Protein AF-A0A0D3RV78-F1 (afdb_monomer)

Radius of gyration: 18.76 Å; Cα contacts (8 Å, |Δi|>4): 130; chains: 1; bounding box: 51×36×48 Å

Structure (mmCIF, N/CA/C/O backbone):
data_AF-A0A0D3RV78-F1
#
_entry.id   AF-A0A0D3RV78-F1
#
loop_
_atom_site.group_PDB
_atom_site.id
_atom_site.type_symbol
_atom_site.label_atom_id
_atom_site.label_alt_id
_atom_site.label_comp_id
_atom_site.label_asym_id
_atom_site.label_entity_id
_atom_site.label_seq_id
_atom_site.pdbx_PDB_ins_code
_atom_site.Cartn_x
_atom_site.Cartn_y
_atom_site.Cartn_z
_atom_site.occupancy
_atom_site.B_iso_or_equiv
_atom_site.auth_seq_id
_atom_site.auth_comp_id
_atom_site.auth_asym_id
_atom_site.auth_atom_id
_atom_site.pdbx_PDB_model_num
ATOM 1 N N . MET A 1 1 ? -19.838 -3.937 2.012 1.00 58.75 1 MET A N 1
ATOM 2 C CA . MET A 1 1 ? -18.685 -3.162 1.481 1.00 58.75 1 MET A CA 1
ATOM 3 C C . MET A 1 1 ? -18.403 -1.928 2.326 1.00 58.75 1 MET A C 1
ATOM 5 O O . MET A 1 1 ? -17.286 -1.789 2.806 1.00 58.75 1 MET A O 1
ATOM 9 N N . GLU A 1 2 ? -19.394 -1.068 2.570 1.00 68.88 2 GLU A N 1
ATOM 10 C CA . GLU A 1 2 ? -19.239 0.089 3.472 1.00 68.88 2 GLU A CA 1
ATOM 11 C C . GLU A 1 2 ? -18.978 -0.320 4.931 1.00 68.88 2 GLU A C 1
ATOM 13 O O . GLU A 1 2 ? -18.168 0.304 5.608 1.00 68.88 2 GLU A O 1
ATOM 18 N N . GLU A 1 3 ? -19.538 -1.452 5.361 1.00 74.25 3 GLU A N 1
ATOM 19 C CA . GLU A 1 3 ? -19.309 -2.063 6.681 1.00 74.25 3 GLU A CA 1
ATOM 20 C C . GLU A 1 3 ? -17.842 -2.413 6.970 1.00 74.25 3 GLU A C 1
ATOM 22 O O . GLU A 1 3 ? -17.431 -2.484 8.121 1.00 74.25 3 GLU A O 1
ATOM 27 N N . LEU A 1 4 ? -17.018 -2.632 5.939 1.00 74.94 4 LEU A N 1
ATOM 28 C CA . LEU A 1 4 ? -15.601 -2.922 6.158 1.00 74.94 4 LEU A CA 1
ATOM 29 C C . LEU A 1 4 ? -14.829 -1.656 6.528 1.00 74.94 4 LEU A C 1
ATOM 31 O O . LEU A 1 4 ? -13.899 -1.721 7.325 1.00 74.94 4 LEU A O 1
ATOM 35 N N . LYS A 1 5 ? -15.219 -0.498 5.983 1.00 76.69 5 LYS A N 1
ATOM 36 C CA . LYS A 1 5 ? -14.543 0.784 6.238 1.00 76.69 5 LYS A CA 1
ATOM 37 C C . LYS A 1 5 ? -14.777 1.300 7.659 1.00 76.69 5 LYS A C 1
ATOM 39 O O . LYS A 1 5 ? -13.975 2.097 8.140 1.00 76.69 5 LYS A O 1
ATOM 44 N N . THR A 1 6 ? -15.850 0.861 8.316 1.00 80.44 6 THR A N 1
ATOM 45 C CA . THR A 1 6 ? -16.206 1.276 9.681 1.00 80.44 6 THR A CA 1
ATOM 46 C C . THR A 1 6 ? -15.480 0.475 10.761 1.00 80.44 6 THR A C 1
ATOM 48 O O . THR A 1 6 ? -15.391 0.941 11.895 1.00 80.44 6 THR A O 1
ATOM 51 N N . LEU A 1 7 ? -14.926 -0.695 10.425 1.00 82.62 7 LEU A N 1
ATOM 52 C CA . LEU A 1 7 ? -14.201 -1.535 11.376 1.00 82.62 7 LEU A CA 1
ATOM 53 C C . LEU A 1 7 ? -12.902 -0.877 11.843 1.00 82.62 7 LEU A C 1
ATOM 55 O O . LEU A 1 7 ? -12.112 -0.355 11.047 1.00 82.62 7 LEU A O 1
ATOM 59 N N . SER A 1 8 ? -12.632 -0.982 13.145 1.00 85.38 8 SER A N 1
ATOM 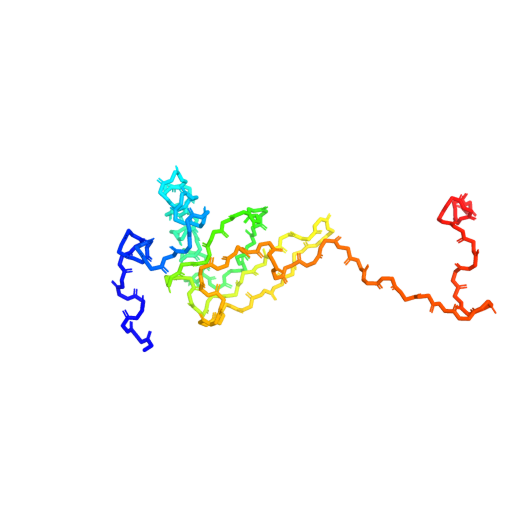60 C CA . SER A 1 8 ? -11.339 -0.577 13.682 1.00 85.38 8 SER A CA 1
ATOM 61 C C . SER A 1 8 ? -10.235 -1.533 13.222 1.00 85.38 8 SER A C 1
ATOM 63 O O . SER A 1 8 ? -10.440 -2.733 13.014 1.00 85.38 8 SER A O 1
ATOM 65 N N . VAL A 1 9 ? -9.007 -1.017 13.134 1.00 83.62 9 VAL A N 1
ATOM 66 C CA . VAL A 1 9 ? -7.822 -1.810 12.766 1.00 83.62 9 VAL A CA 1
ATOM 67 C C . VAL A 1 9 ? -7.634 -3.017 13.701 1.00 83.62 9 VAL A C 1
ATOM 69 O O . VAL A 1 9 ? -7.228 -4.095 13.266 1.00 83.62 9 VAL A O 1
ATOM 72 N N . ARG A 1 10 ? -7.963 -2.858 14.990 1.00 85.00 10 ARG A N 1
ATOM 73 C CA . ARG A 1 10 ? -7.837 -3.912 16.010 1.00 85.00 10 ARG A CA 1
ATOM 74 C C . ARG A 1 10 ? -8.898 -4.999 15.874 1.00 85.00 10 ARG A C 1
ATOM 76 O O . ARG A 1 10 ? -8.587 -6.169 16.084 1.00 85.00 10 ARG A O 1
ATOM 83 N N . GLU A 1 11 ? -10.128 -4.636 15.525 1.00 88.44 11 GLU A N 1
ATOM 84 C CA . GLU A 1 11 ? -11.188 -5.610 15.245 1.00 88.44 11 GLU A CA 1
ATOM 85 C C . GLU A 1 11 ? -10.883 -6.382 13.968 1.00 88.44 11 GLU A C 1
ATOM 87 O O . GLU A 1 11 ? -10.960 -7.609 13.964 1.00 88.44 11 GLU A O 1
ATOM 92 N N . PHE A 1 12 ? -10.430 -5.681 12.927 1.00 89.06 12 PHE A N 1
ATOM 93 C CA . PHE A 1 12 ? -10.007 -6.298 11.676 1.00 89.06 12 PHE A CA 1
ATOM 94 C C . PHE A 1 12 ? -8.861 -7.302 11.883 1.00 89.06 12 PHE A C 1
ATOM 96 O O . PHE A 1 12 ? -8.869 -8.387 11.305 1.00 89.06 12 PHE A O 1
ATOM 103 N N . ALA A 1 13 ? -7.916 -7.004 12.783 1.00 90.00 13 ALA A N 1
ATOM 104 C CA . ALA A 1 13 ? -6.789 -7.886 13.083 1.00 90.00 13 ALA A CA 1
ATOM 105 C C . ALA A 1 13 ? -7.191 -9.274 13.617 1.00 90.00 13 ALA A C 1
ATOM 107 O O . ALA A 1 13 ? -6.391 -10.207 13.526 1.00 90.00 13 ALA A O 1
ATOM 108 N N . LYS A 1 14 ? -8.407 -9.443 14.156 1.00 90.12 14 LYS A N 1
ATOM 109 C CA . LYS A 1 14 ? -8.909 -10.755 14.602 1.00 90.12 14 LYS A CA 1
ATOM 110 C C . LYS A 1 14 ? -9.178 -11.707 13.436 1.00 90.12 14 LYS A C 1
ATOM 112 O O . LYS A 1 14 ? -9.047 -12.913 13.613 1.00 90.12 14 LYS A O 1
ATOM 117 N N . TYR A 1 15 ? -9.503 -11.164 12.266 1.00 89.44 15 TYR A N 1
ATOM 118 C CA . TYR A 1 15 ? -9.807 -11.922 11.050 1.00 89.44 15 TYR A CA 1
ATOM 119 C C . TYR A 1 15 ? -8.568 -12.178 10.180 1.00 89.44 15 TYR A C 1
ATOM 121 O O . TYR A 1 15 ? -8.642 -12.890 9.182 1.00 89.44 15 TYR A O 1
ATOM 129 N N . LEU A 1 16 ? -7.420 -11.605 10.552 1.00 90.38 16 LEU A N 1
ATOM 130 C CA . LEU A 1 16 ? -6.164 -11.768 9.831 1.00 90.38 16 LEU A CA 1
ATOM 131 C C . LEU A 1 16 ? -5.436 -13.057 10.208 1.00 90.38 16 LEU A C 1
ATOM 133 O O . LEU A 1 16 ? -5.503 -13.550 11.337 1.00 90.38 16 LEU A O 1
ATOM 137 N N . LYS A 1 17 ? -4.635 -13.551 9.262 1.00 92.75 17 LYS A N 1
ATOM 138 C CA . LYS A 1 17 ? -3.681 -14.634 9.500 1.00 92.75 17 LYS A CA 1
ATOM 139 C C . LYS A 1 17 ? -2.602 -14.190 10.503 1.00 92.75 17 LYS A C 1
ATOM 141 O O . LYS A 1 17 ? -2.333 -13.005 10.705 1.00 92.75 17 LYS A O 1
ATOM 146 N N . SER A 1 18 ? -2.013 -15.161 11.205 1.00 92.62 18 SER A N 1
ATOM 147 C CA . SER A 1 18 ? -1.161 -14.914 12.378 1.00 92.62 18 SER A CA 1
ATOM 148 C C . SER A 1 18 ? 0.011 -13.954 12.125 1.00 92.62 18 SER A C 1
ATOM 150 O O . SER A 1 18 ? 0.383 -13.209 13.034 1.00 92.62 18 SER A O 1
ATOM 152 N N . GLY A 1 19 ? 0.624 -13.976 10.937 1.00 91.00 19 GLY A N 1
ATOM 153 C CA . GLY A 1 19 ? 1.786 -13.134 10.631 1.00 91.00 19 GLY A CA 1
ATOM 154 C C . GLY A 1 19 ? 1.397 -11.668 10.448 1.00 91.00 19 GLY A C 1
ATOM 155 O O . GLY A 1 19 ? 2.051 -10.759 10.959 1.00 91.00 19 GLY A O 1
ATOM 156 N N . GLU A 1 20 ? 0.287 -11.462 9.761 1.00 93.38 20 GLU A N 1
ATOM 157 C CA . GLU A 1 20 ? -0.344 -10.191 9.447 1.00 93.38 20 GLU A CA 1
ATOM 158 C C . GLU A 1 20 ? -0.890 -9.567 10.733 1.00 93.38 20 GLU A C 1
ATOM 160 O O . GLU A 1 20 ? -0.564 -8.424 11.050 1.00 93.38 20 GLU A O 1
ATOM 165 N N . ARG A 1 21 ? -1.600 -10.361 11.548 1.00 93.50 21 ARG A N 1
ATOM 166 C CA . ARG A 1 21 ? -2.078 -9.965 12.878 1.00 93.50 21 ARG A CA 1
ATOM 167 C C . ARG A 1 21 ? -0.932 -9.500 13.773 1.00 93.50 21 ARG A C 1
ATOM 169 O O . ARG A 1 21 ? -1.031 -8.440 14.387 1.00 93.50 21 ARG A O 1
ATOM 176 N N . ARG A 1 22 ? 0.169 -10.260 13.848 1.00 92.19 22 ARG A N 1
ATOM 177 C CA . ARG A 1 22 ? 1.351 -9.858 14.631 1.00 92.19 22 ARG A CA 1
ATOM 178 C C . ARG A 1 22 ? 1.908 -8.522 14.139 1.00 92.19 22 ARG A C 1
ATOM 180 O O . ARG A 1 22 ? 2.211 -7.671 14.968 1.00 92.19 22 ARG A O 1
ATOM 187 N N . SER A 1 23 ? 2.032 -8.340 12.823 1.00 92.06 23 SER A N 1
ATOM 188 C CA . SER A 1 23 ? 2.558 -7.103 12.230 1.00 92.06 23 SER A CA 1
ATOM 189 C C . SER A 1 23 ? 1.682 -5.900 12.568 1.00 92.06 23 SER A C 1
ATOM 191 O O . SER A 1 23 ? 2.202 -4.886 13.019 1.00 92.06 23 SER A O 1
ATOM 193 N N . VAL A 1 24 ? 0.359 -6.029 12.415 1.00 91.69 24 VAL A N 1
ATOM 194 C CA . VAL A 1 24 ? -0.608 -4.958 12.707 1.00 91.69 24 VAL A CA 1
ATOM 195 C C . VAL A 1 24 ? -0.590 -4.574 14.187 1.00 91.69 24 VAL A C 1
ATOM 197 O O . VAL A 1 24 ? -0.624 -3.391 14.509 1.00 91.69 24 VAL A O 1
ATOM 200 N N . LEU A 1 25 ? -0.498 -5.553 15.093 1.00 90.81 25 LEU A N 1
ATOM 201 C CA . LEU A 1 25 ? -0.448 -5.285 16.533 1.00 90.81 25 LEU A CA 1
ATOM 202 C C . LEU A 1 25 ?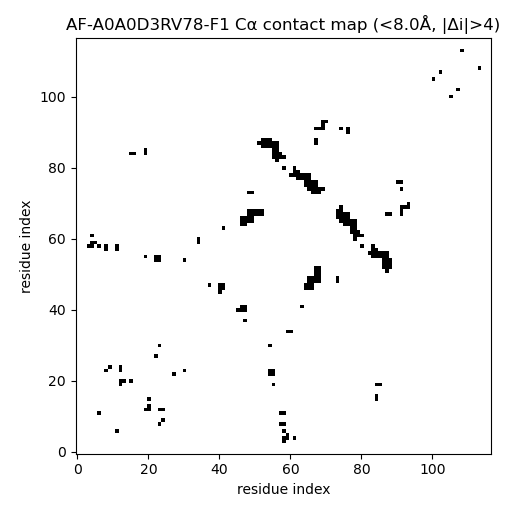 0.880 -4.652 16.972 1.00 90.81 25 LEU A C 1
ATOM 204 O O . LEU A 1 25 ? 0.874 -3.764 17.817 1.00 90.81 25 LEU A O 1
ATOM 208 N N . GLN A 1 26 ? 2.007 -5.097 16.410 1.00 90.38 26 GLN A N 1
ATOM 209 C CA . GLN A 1 26 ? 3.338 -4.589 16.765 1.00 90.38 26 GLN A CA 1
ATOM 210 C C . GLN A 1 26 ? 3.622 -3.212 16.154 1.00 90.38 26 GLN A C 1
ATOM 212 O O . GLN A 1 26 ? 4.202 -2.351 16.804 1.00 90.38 26 GLN A O 1
ATOM 217 N N . GLN A 1 27 ? 3.204 -2.986 14.908 1.00 89.06 27 GLN A N 1
ATOM 218 C CA . GLN A 1 27 ? 3.477 -1.757 14.154 1.00 89.06 27 GLN A CA 1
ATOM 219 C C . GLN A 1 27 ? 2.246 -0.847 14.069 1.00 89.06 27 GLN A C 1
ATOM 221 O O . GLN A 1 27 ? 2.050 -0.140 13.081 1.00 89.06 27 GLN A O 1
ATOM 226 N N . PHE A 1 28 ? 1.406 -0.868 15.104 1.00 88.75 28 PHE A N 1
ATOM 227 C CA . PHE A 1 28 ? 0.126 -0.164 15.122 1.00 88.75 28 PHE A CA 1
ATOM 228 C C . PHE A 1 28 ? 0.278 1.342 14.857 1.00 88.75 28 PHE A C 1
ATOM 230 O O . PHE A 1 28 ? -0.353 1.873 13.947 1.00 88.75 28 PHE A O 1
ATOM 237 N N . GLN A 1 29 ? 1.185 2.001 15.585 1.00 90.75 29 GLN A N 1
ATOM 238 C CA . GLN A 1 29 ? 1.427 3.440 15.447 1.00 90.75 29 GLN A CA 1
ATOM 239 C C . GLN A 1 29 ? 1.882 3.812 14.032 1.00 90.75 29 GLN A C 1
ATOM 241 O O . GLN A 1 29 ? 1.399 4.766 13.431 1.00 90.75 29 GLN A O 1
ATOM 246 N N . GLU A 1 30 ? 2.794 3.019 13.469 1.00 91.00 30 GLU A N 1
ATOM 247 C CA . GLU A 1 30 ? 3.343 3.267 12.140 1.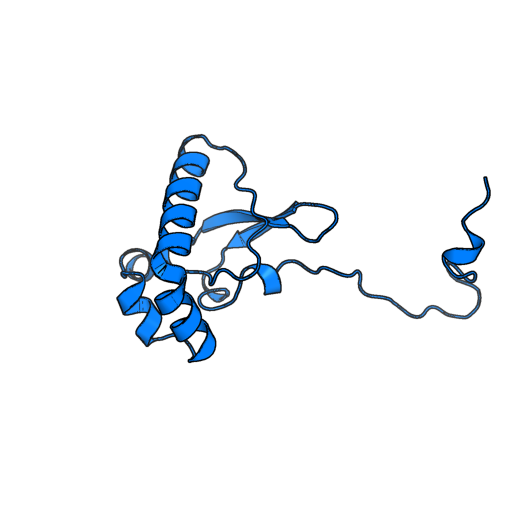00 91.00 30 GLU A CA 1
ATOM 248 C C . GLU A 1 30 ? 2.268 3.194 11.047 1.00 91.00 30 GLU A C 1
ATOM 250 O O . GLU A 1 30 ? 2.300 3.954 10.071 1.00 91.00 30 GLU A O 1
ATOM 255 N N . LEU A 1 31 ? 1.333 2.260 11.215 1.00 91.19 31 LEU A N 1
ATOM 256 C CA . LEU A 1 31 ? 0.208 2.050 10.324 1.00 91.19 31 LEU A CA 1
ATOM 257 C C . LEU A 1 31 ? -0.814 3.191 10.435 1.00 91.19 31 LEU A C 1
ATOM 259 O O . LEU A 1 31 ? -1.214 3.733 9.405 1.00 91.19 31 LEU A O 1
ATOM 263 N N . GLU A 1 32 ? -1.181 3.608 11.649 1.00 91.12 32 GLU A N 1
ATOM 264 C CA . GLU A 1 32 ? -2.073 4.757 11.862 1.00 91.12 32 GLU A CA 1
ATOM 265 C C . GLU A 1 32 ? -1.486 6.055 11.298 1.00 91.12 32 GLU A C 1
ATOM 267 O O . GLU A 1 32 ? -2.156 6.779 10.557 1.00 91.12 32 GLU A O 1
ATOM 272 N N . ASP A 1 33 ? -0.205 6.322 11.560 1.00 93.25 33 ASP A N 1
ATOM 273 C CA . ASP A 1 33 ? 0.496 7.489 11.023 1.00 93.25 33 ASP A CA 1
ATOM 274 C C . ASP A 1 33 ? 0.487 7.486 9.488 1.00 93.25 33 ASP A C 1
ATOM 276 O O . ASP A 1 33 ? 0.316 8.526 8.836 1.00 93.25 33 ASP A O 1
ATOM 280 N N . PHE A 1 34 ? 0.654 6.306 8.882 1.00 93.69 34 PHE A N 1
ATOM 281 C CA . PHE A 1 34 ? 0.589 6.146 7.435 1.00 93.69 34 PHE A CA 1
ATOM 282 C C . PHE A 1 34 ? -0.813 6.428 6.884 1.00 93.69 34 PHE A C 1
ATOM 284 O O . PHE A 1 34 ? -0.929 7.128 5.872 1.00 93.69 34 PHE A O 1
ATOM 291 N N . ILE A 1 35 ? -1.862 5.934 7.541 1.00 92.81 35 ILE A N 1
ATOM 292 C CA . ILE A 1 35 ? -3.258 6.162 7.149 1.00 92.81 35 ILE A CA 1
ATOM 293 C C . ILE A 1 35 ? -3.601 7.651 7.257 1.00 92.81 35 ILE A C 1
ATOM 295 O O . ILE A 1 35 ? -4.045 8.256 6.280 1.00 92.81 35 ILE A O 1
ATOM 299 N N . ASN A 1 36 ? -3.277 8.288 8.383 1.00 93.62 36 ASN A N 1
ATOM 300 C CA . ASN A 1 36 ? -3.498 9.718 8.607 1.00 93.62 36 ASN A CA 1
ATOM 301 C C . ASN A 1 36 ? -2.782 10.581 7.558 1.00 93.62 36 ASN A C 1
ATOM 303 O O . ASN A 1 36 ? -3.354 11.512 6.977 1.00 93.62 36 ASN A O 1
ATOM 307 N N . ARG A 1 37 ? -1.526 10.241 7.245 1.00 93.94 37 ARG A N 1
ATOM 308 C CA . ARG A 1 37 ? -0.766 10.909 6.183 1.00 93.94 37 ARG A CA 1
ATOM 309 C C . ARG A 1 37 ? -1.393 10.696 4.805 1.00 93.94 37 ARG A C 1
ATOM 311 O O . ARG A 1 37 ? -1.373 11.624 3.992 1.00 93.94 37 ARG A O 1
ATOM 318 N N . SER A 1 38 ? -1.901 9.500 4.529 1.00 92.62 38 SER A N 1
ATOM 319 C CA . SER A 1 38 ? -2.525 9.146 3.250 1.00 92.62 38 SER A CA 1
ATOM 320 C C . SER A 1 38 ? -3.839 9.901 3.054 1.00 92.62 38 SER A C 1
ATOM 322 O O . SER A 1 38 ? -3.976 10.593 2.046 1.00 92.62 38 SER A O 1
ATOM 324 N N . ASN A 1 39 ? -4.704 9.933 4.071 1.00 92.81 39 ASN A N 1
ATOM 325 C CA . ASN A 1 39 ? -5.941 10.721 4.094 1.00 92.81 39 ASN A CA 1
ATOM 326 C C . ASN A 1 39 ? -5.681 12.208 3.807 1.00 92.81 39 ASN A C 1
ATOM 328 O O . ASN A 1 39 ? -6.318 12.817 2.946 1.00 92.81 39 ASN A O 1
ATOM 332 N N . LYS A 1 40 ? -4.664 12.795 4.454 1.00 92.69 40 LYS A N 1
ATOM 333 C CA . LYS A 1 40 ? -4.272 14.200 4.236 1.00 92.69 40 LYS A CA 1
ATOM 334 C C . LYS A 1 40 ? -3.747 14.478 2.823 1.00 92.69 40 LYS A C 1
ATOM 336 O O . LYS A 1 40 ? -3.829 15.608 2.343 1.00 92.69 40 LYS A O 1
ATOM 341 N N . LYS A 1 41 ? -3.137 13.491 2.163 1.00 92.69 41 LYS A N 1
ATOM 342 C CA . LYS A 1 41 ? -2.680 13.627 0.771 1.00 92.69 41 LYS A CA 1
ATOM 343 C C . LYS A 1 41 ? -3.833 13.465 -0.211 1.00 92.69 41 LYS A C 1
ATOM 345 O O . LYS A 1 41 ? -3.894 14.232 -1.172 1.00 92.69 41 LYS A O 1
ATOM 350 N N . GLN A 1 42 ? -4.734 12.527 0.058 1.00 90.94 42 GLN A N 1
ATOM 351 C CA . GLN A 1 42 ? -5.910 12.265 -0.761 1.00 90.94 42 GLN A CA 1
ATOM 352 C C . GLN A 1 42 ? -6.848 13.472 -0.802 1.00 90.94 42 GLN A C 1
ATOM 354 O O . GLN A 1 42 ? -7.251 13.879 -1.888 1.00 90.94 42 GLN A O 1
ATOM 359 N N . SER A 1 43 ? -7.087 14.135 0.337 1.00 90.62 43 SER A N 1
ATOM 360 C CA . SER A 1 43 ? -7.880 15.376 0.380 1.00 90.62 43 SER A CA 1
ATOM 361 C C . SER A 1 43 ? -7.274 16.502 -0.465 1.00 90.62 43 SER A C 1
ATOM 363 O O . SER A 1 43 ? -7.988 17.287 -1.079 1.00 90.62 43 SER A O 1
ATOM 365 N N . LYS A 1 44 ? -5.940 16.542 -0.569 1.00 92.50 44 LYS A N 1
ATOM 366 C CA . LYS A 1 44 ? -5.197 17.488 -1.417 1.00 92.50 44 LYS A CA 1
ATOM 367 C C . LYS A 1 44 ? -5.003 17.000 -2.858 1.00 92.50 44 LYS A C 1
ATOM 369 O O . LYS A 1 44 ? -4.234 17.622 -3.588 1.00 92.50 44 LYS A O 1
ATOM 374 N N . LYS A 1 45 ? -5.621 15.876 -3.249 1.00 89.06 45 LYS A N 1
ATOM 375 C CA . LYS A 1 45 ? -5.449 15.197 -4.550 1.00 89.06 45 LYS A CA 1
ATOM 376 C C . LYS A 1 45 ? -3.977 14.953 -4.928 1.00 89.06 45 LYS A C 1
ATOM 378 O O . LYS A 1 45 ? -3.616 14.923 -6.101 1.00 89.06 45 LYS A O 1
ATOM 383 N N . LYS A 1 46 ? -3.098 14.791 -3.931 1.00 91.06 46 LYS A N 1
ATOM 384 C CA . LYS A 1 46 ? -1.669 14.522 -4.143 1.00 91.06 46 LYS A CA 1
ATOM 385 C C . LYS A 1 46 ? -1.413 13.023 -4.186 1.00 91.06 46 LYS A C 1
ATOM 387 O O . LYS A 1 46 ? -1.975 12.268 -3.399 1.00 91.06 46 LYS A O 1
ATOM 392 N N . GLN A 1 47 ? -0.474 12.611 -5.035 1.00 90.12 47 GLN A N 1
ATOM 393 C CA . GLN A 1 47 ? -0.039 11.217 -5.116 1.00 90.12 47 GLN A CA 1
ATOM 394 C C . GLN A 1 47 ? 0.510 10.720 -3.767 1.00 90.12 47 GLN A C 1
ATOM 396 O O . GLN A 1 47 ? 1.426 11.311 -3.175 1.00 90.12 47 GLN A O 1
ATOM 401 N N . ILE A 1 48 ? -0.030 9.600 -3.289 1.00 94.25 48 ILE A N 1
ATOM 402 C CA . ILE A 1 48 ? 0.453 8.906 -2.097 1.00 94.25 48 ILE A CA 1
ATOM 403 C C . ILE A 1 48 ? 1.622 8.024 -2.535 1.00 94.25 48 ILE A C 1
ATOM 405 O O . ILE A 1 48 ? 1.439 7.094 -3.303 1.00 94.25 48 ILE A O 1
ATOM 409 N N . LYS A 1 49 ? 2.839 8.324 -2.075 1.00 94.50 49 LYS A N 1
ATOM 410 C CA . LYS A 1 49 ? 4.053 7.536 -2.348 1.00 94.50 49 LYS A CA 1
ATOM 411 C C . LYS A 1 49 ? 4.574 6.932 -1.052 1.00 94.50 49 LYS A C 1
ATOM 413 O O . LYS A 1 49 ? 4.607 7.639 -0.037 1.00 94.50 49 LYS A O 1
ATOM 418 N N . THR A 1 50 ? 4.994 5.669 -1.091 1.00 94.94 50 THR A N 1
ATOM 419 C CA . THR A 1 50 ? 5.519 4.943 0.069 1.00 94.94 50 THR A CA 1
ATOM 420 C C . THR A 1 50 ? 6.705 4.045 -0.279 1.00 94.94 50 THR A C 1
ATOM 422 O O . THR A 1 50 ? 6.720 3.372 -1.307 1.00 94.94 50 THR A O 1
ATOM 425 N N . HIS A 1 51 ? 7.690 4.011 0.620 1.00 94.75 51 HIS A N 1
ATOM 426 C CA . HIS A 1 51 ? 8.762 3.007 0.626 1.00 94.75 51 HIS A CA 1
ATOM 427 C C . HIS A 1 51 ? 8.444 1.835 1.566 1.00 94.75 51 HIS A C 1
ATOM 429 O O . HIS A 1 51 ? 9.124 0.811 1.542 1.00 94.75 51 HIS A O 1
ATOM 435 N N . LYS A 1 52 ? 7.408 1.970 2.403 1.00 94.06 52 LYS A N 1
ATOM 436 C CA . LYS A 1 52 ? 7.040 0.980 3.414 1.00 94.06 52 LYS A CA 1
ATOM 437 C C . LYS A 1 52 ? 6.265 -0.164 2.760 1.00 94.06 52 LYS A C 1
ATOM 439 O O . LYS A 1 52 ? 5.042 -0.155 2.710 1.00 94.06 52 LYS A O 1
ATOM 444 N N . ARG A 1 53 ? 6.998 -1.147 2.235 1.00 94.19 53 ARG A N 1
ATOM 445 C CA . ARG A 1 53 ? 6.447 -2.335 1.553 1.00 94.19 53 ARG A CA 1
ATOM 446 C C . ARG A 1 53 ? 5.892 -3.403 2.504 1.00 94.19 53 ARG A C 1
ATOM 448 O O . ARG A 1 53 ? 5.204 -4.313 2.060 1.00 94.19 53 ARG A O 1
ATOM 455 N N . HIS A 1 54 ? 6.225 -3.330 3.788 1.00 93.50 54 HIS A N 1
ATOM 456 C CA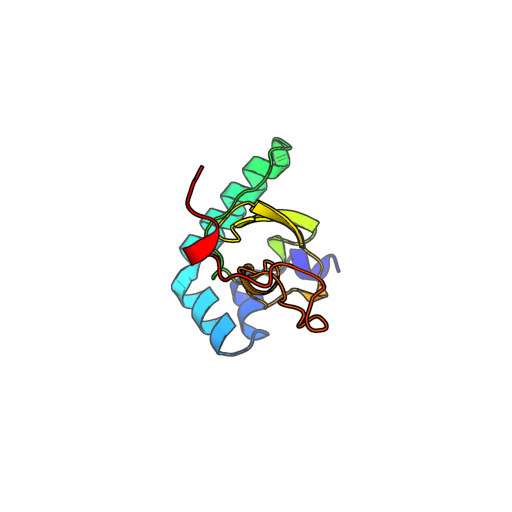 . HIS A 1 54 ? 5.854 -4.338 4.783 1.00 93.50 54 HIS A CA 1
ATOM 457 C C . HIS A 1 54 ? 4.477 -4.094 5.420 1.00 93.50 54 HIS A C 1
ATOM 459 O O . HIS A 1 54 ? 3.977 -4.988 6.096 1.00 93.50 54 HIS A O 1
ATOM 465 N N . LEU A 1 55 ? 3.881 -2.911 5.219 1.00 93.94 55 LEU A N 1
ATOM 466 C CA . LEU A 1 55 ? 2.579 -2.566 5.785 1.00 93.94 55 LEU A CA 1
ATOM 467 C C . LEU A 1 55 ? 1.485 -3.484 5.234 1.00 93.94 55 LEU A C 1
ATOM 469 O O . LEU A 1 55 ? 1.452 -3.771 4.034 1.00 93.94 55 LEU A O 1
ATOM 473 N N . VAL A 1 56 ? 0.596 -3.905 6.130 1.00 94.62 56 VAL A N 1
ATOM 474 C CA . VAL A 1 56 ? -0.595 -4.700 5.819 1.00 94.62 56 VAL A CA 1
ATOM 475 C C . VAL A 1 56 ? -1.706 -3.770 5.338 1.00 94.62 56 VAL A C 1
ATOM 477 O O . VAL A 1 56 ? -1.889 -2.683 5.885 1.00 94.62 56 VAL A O 1
ATOM 480 N N . ILE A 1 57 ? -2.442 -4.194 4.314 1.00 94.25 57 ILE A N 1
ATOM 481 C CA . ILE A 1 57 ? -3.585 -3.460 3.777 1.00 94.25 57 ILE A CA 1
ATOM 482 C C . ILE A 1 57 ? -4.772 -3.624 4.726 1.00 94.25 57 ILE A C 1
ATOM 484 O O . ILE A 1 57 ? -5.206 -4.737 5.034 1.00 94.25 57 ILE A O 1
ATOM 488 N N . VAL A 1 58 ? -5.292 -2.486 5.176 1.00 92.44 58 VAL A N 1
ATOM 489 C CA . VAL A 1 58 ? -6.372 -2.374 6.162 1.00 92.44 58 VAL A CA 1
ATOM 490 C C . VAL A 1 58 ? -7.594 -1.714 5.518 1.00 92.44 58 VAL A C 1
ATOM 492 O O . V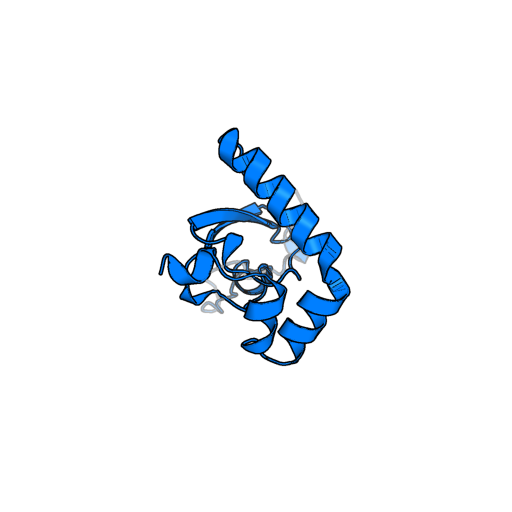AL A 1 58 ? -7.417 -0.931 4.582 1.00 92.44 58 VAL A O 1
ATOM 495 N N . PRO A 1 59 ? -8.829 -1.973 5.995 1.00 92.38 59 PRO A N 1
ATOM 496 C CA . PRO A 1 59 ? -10.044 -1.480 5.344 1.00 92.38 59 PRO A CA 1
ATOM 497 C C . PRO A 1 59 ? -10.127 0.035 5.126 1.00 92.38 59 PRO A C 1
ATOM 499 O O . PRO A 1 59 ? -10.715 0.486 4.148 1.00 92.38 59 PRO A O 1
ATOM 502 N N . GLN A 1 60 ? -9.478 0.836 5.972 1.00 90.88 60 GLN A N 1
ATOM 503 C CA . GLN A 1 60 ? -9.411 2.293 5.804 1.00 90.88 60 GLN A CA 1
ATOM 504 C C . GLN A 1 60 ? -8.650 2.732 4.541 1.00 90.88 60 GLN A C 1
ATOM 506 O O . GLN A 1 60 ? -8.785 3.873 4.119 1.00 90.88 60 GLN A O 1
ATOM 511 N N . MET A 1 61 ? -7.852 1.844 3.941 1.00 91.19 61 MET A N 1
ATOM 512 C CA . MET A 1 61 ? -7.059 2.108 2.736 1.00 91.19 61 MET A CA 1
ATOM 513 C C . MET A 1 61 ? -7.792 1.735 1.438 1.00 91.19 61 MET A C 1
ATOM 515 O O . MET A 1 61 ? -7.231 1.900 0.354 1.00 91.19 61 MET A O 1
ATOM 519 N N . LEU A 1 62 ? -9.021 1.215 1.527 1.00 91.38 62 LEU A N 1
ATOM 520 C CA . LEU A 1 62 ? -9.830 0.872 0.358 1.00 91.38 62 LEU A CA 1
ATOM 521 C C . LEU A 1 62 ? -10.075 2.105 -0.519 1.00 91.38 62 LEU A C 1
ATOM 523 O O . LEU A 1 62 ? -10.274 3.210 -0.015 1.00 91.38 62 LEU A O 1
ATOM 527 N N . ASP A 1 63 ? -10.055 1.901 -1.836 1.00 89.81 63 ASP A N 1
ATOM 528 C CA . ASP A 1 63 ? -10.214 2.942 -2.863 1.00 89.81 63 ASP A CA 1
ATOM 529 C C . ASP A 1 63 ? -9.104 4.012 -2.890 1.00 89.81 63 ASP A C 1
ATOM 531 O O . ASP A 1 63 ? -9.214 5.020 -3.592 1.00 89.81 63 ASP A O 1
ATOM 535 N N . MET A 1 64 ? -7.995 3.804 -2.173 1.00 91.50 64 MET A N 1
ATOM 536 C CA . MET A 1 64 ? -6.810 4.653 -2.294 1.00 91.50 64 MET A CA 1
ATOM 537 C C . MET A 1 64 ? -5.896 4.164 -3.420 1.00 91.50 64 MET A C 1
ATOM 539 O O . MET A 1 64 ? -5.631 2.968 -3.558 1.00 91.50 64 MET A O 1
ATOM 543 N N . THR A 1 65 ? -5.336 5.102 -4.188 1.00 94.56 65 THR A N 1
ATOM 544 C CA . THR A 1 65 ? -4.225 4.822 -5.109 1.00 94.56 65 THR A CA 1
ATOM 545 C C . THR A 1 65 ? -2.896 5.097 -4.410 1.00 94.56 65 THR A C 1
ATOM 547 O O . THR A 1 65 ? -2.560 6.248 -4.115 1.00 94.56 65 THR A O 1
ATOM 550 N N . ILE A 1 66 ? -2.117 4.045 -4.162 1.00 95.19 66 ILE A N 1
ATOM 551 C CA . ILE A 1 66 ? -0.832 4.114 -3.462 1.00 95.19 66 ILE A CA 1
ATOM 552 C C . ILE A 1 66 ? 0.303 3.754 -4.416 1.00 95.19 66 ILE A C 1
ATOM 554 O O . ILE A 1 66 ? 0.348 2.671 -4.983 1.00 95.19 66 ILE A O 1
ATOM 558 N N . GLY A 1 67 ? 1.261 4.665 -4.557 1.00 96.06 67 GLY A N 1
ATOM 559 C CA . GLY A 1 67 ? 2.531 4.436 -5.231 1.00 96.06 67 GLY A CA 1
ATOM 560 C C . GLY A 1 67 ? 3.496 3.678 -4.325 1.00 96.06 67 GLY A C 1
ATOM 561 O O . GLY A 1 67 ? 4.091 4.283 -3.428 1.00 96.06 67 GLY A O 1
ATOM 562 N N . VAL A 1 68 ? 3.675 2.379 -4.559 1.00 96.75 68 VAL A N 1
ATOM 563 C CA . VAL A 1 68 ? 4.603 1.527 -3.799 1.00 96.75 68 VAL A CA 1
ATOM 564 C C . VAL A 1 68 ? 5.962 1.502 -4.490 1.00 96.75 68 VAL A C 1
ATOM 566 O O . VAL A 1 68 ? 6.062 1.308 -5.699 1.00 96.75 68 VAL A O 1
ATOM 569 N N . HIS A 1 69 ? 7.036 1.706 -3.729 1.00 96.00 69 HIS A N 1
ATOM 570 C CA . HIS A 1 69 ? 8.383 1.676 -4.286 1.00 96.00 69 HIS A CA 1
ATOM 571 C C . HIS A 1 69 ? 8.801 0.252 -4.691 1.00 96.00 69 HIS A C 1
ATOM 573 O O . HIS A 1 69 ? 8.815 -0.649 -3.848 1.00 96.00 69 HIS A O 1
ATOM 579 N N . SER A 1 70 ? 9.193 0.047 -5.953 1.00 94.50 70 SER A N 1
ATOM 580 C CA . SER A 1 70 ? 9.718 -1.234 -6.466 1.00 94.50 70 SER A CA 1
ATOM 581 C C . SER A 1 70 ? 11.252 -1.314 -6.501 1.00 94.50 70 SER A C 1
ATOM 583 O O . SER A 1 70 ? 11.812 -2.323 -6.918 1.00 94.50 70 SER A O 1
ATOM 585 N N . GLY A 1 71 ? 11.950 -0.271 -6.033 1.00 92.31 71 GLY A N 1
ATOM 586 C CA . GLY A 1 71 ? 13.418 -0.160 -6.042 1.00 92.31 71 GLY A CA 1
ATOM 587 C C . GLY A 1 71 ? 13.959 0.726 -7.169 1.00 92.31 71 GLY A C 1
ATOM 588 O O . GLY A 1 71 ? 15.051 1.270 -7.053 1.00 92.31 71 GLY A O 1
ATOM 589 N N . LYS A 1 72 ? 13.181 0.922 -8.241 1.00 90.94 72 LYS A N 1
ATOM 590 C CA . LYS A 1 72 ? 13.512 1.836 -9.354 1.00 90.94 72 LYS A CA 1
ATOM 591 C C . LYS A 1 72 ? 12.527 2.993 -9.479 1.00 90.94 72 LYS A C 1
ATOM 593 O O . LYS A 1 72 ? 12.925 4.114 -9.766 1.00 90.94 72 LYS A O 1
ATOM 598 N N . GLY A 1 73 ? 11.245 2.720 -9.249 1.00 94.00 73 GLY A N 1
ATOM 599 C CA . GLY A 1 73 ? 10.169 3.699 -9.355 1.00 94.00 73 GLY A CA 1
ATOM 600 C C . GLY A 1 73 ? 9.096 3.482 -8.296 1.00 94.00 73 GLY A C 1
ATOM 601 O O . GLY A 1 73 ? 9.277 2.692 -7.366 1.00 94.00 73 GLY A O 1
ATOM 602 N N . PHE A 1 74 ? 7.993 4.216 -8.431 1.00 95.94 74 PHE A N 1
ATOM 603 C CA . PHE A 1 74 ? 6.778 4.011 -7.647 1.00 95.94 74 PHE A CA 1
ATOM 604 C C . PHE A 1 74 ? 5.688 3.484 -8.568 1.00 95.94 74 PHE A C 1
ATOM 606 O O . PHE A 1 74 ? 5.290 4.179 -9.501 1.00 95.94 74 PHE A O 1
ATOM 613 N N . GLU A 1 75 ? 5.214 2.277 -8.295 1.00 94.50 75 GLU A N 1
ATOM 614 C CA . GLU A 1 75 ? 4.127 1.645 -9.036 1.00 94.50 75 GLU A CA 1
ATOM 615 C C . GLU A 1 75 ? 2.791 2.051 -8.401 1.00 94.50 75 GLU A C 1
ATOM 617 O O . GLU A 1 75 ? 2.597 1.790 -7.209 1.00 94.50 75 GLU A O 1
ATOM 622 N N . PRO A 1 76 ? 1.897 2.745 -9.133 1.00 94.94 76 PRO A N 1
ATOM 623 C CA . PRO A 1 76 ? 0.593 3.135 -8.615 1.00 94.94 76 PRO A CA 1
ATOM 624 C C . PRO A 1 76 ? -0.331 1.918 -8.568 1.00 94.94 76 PRO A C 1
ATOM 626 O O . PRO A 1 76 ? -0.664 1.340 -9.598 1.00 94.94 76 PRO A O 1
ATOM 629 N N . ILE A 1 77 ? -0.760 1.550 -7.366 1.00 94.56 77 ILE A N 1
ATOM 630 C CA . ILE A 1 77 ? -1.673 0.435 -7.125 1.00 94.56 77 ILE A CA 1
ATOM 631 C C . ILE A 1 77 ? -2.962 1.000 -6.539 1.00 94.56 77 ILE A C 1
ATOM 633 O O . ILE A 1 77 ? -2.931 1.719 -5.539 1.00 94.56 77 ILE A O 1
ATOM 637 N N . GLN A 1 78 ? -4.092 0.692 -7.170 1.00 94.62 78 GLN A N 1
ATOM 638 C CA . GLN A 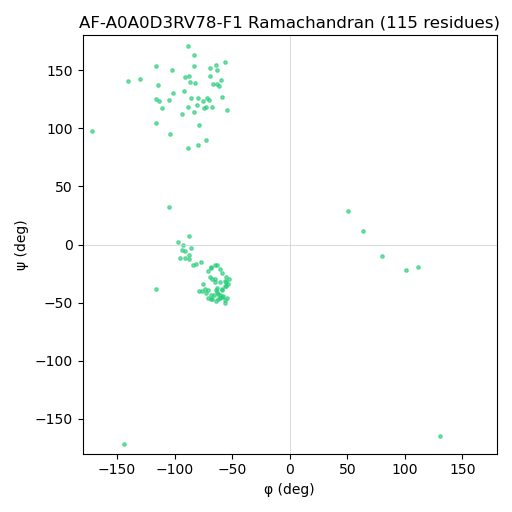1 78 ? -5.414 0.955 -6.611 1.00 94.62 78 GLN A CA 1
ATOM 639 C C . GLN A 1 78 ? -5.807 -0.214 -5.709 1.00 94.62 78 GLN A C 1
ATOM 641 O O . GLN A 1 78 ? -5.760 -1.365 -6.137 1.00 94.62 78 GLN A O 1
ATOM 646 N N . ILE A 1 79 ? -6.162 0.081 -4.460 1.00 94.19 79 ILE A N 1
ATOM 647 C CA . ILE A 1 79 ? -6.472 -0.955 -3.473 1.00 94.19 79 ILE A CA 1
ATOM 648 C C . ILE A 1 79 ? -7.899 -1.465 -3.673 1.00 94.19 79 ILE A C 1
ATOM 650 O O . ILE A 1 79 ? -8.863 -0.710 -3.540 1.00 94.19 79 ILE A O 1
ATOM 654 N N . ILE A 1 80 ? -8.001 -2.765 -3.946 1.00 93.81 80 ILE A N 1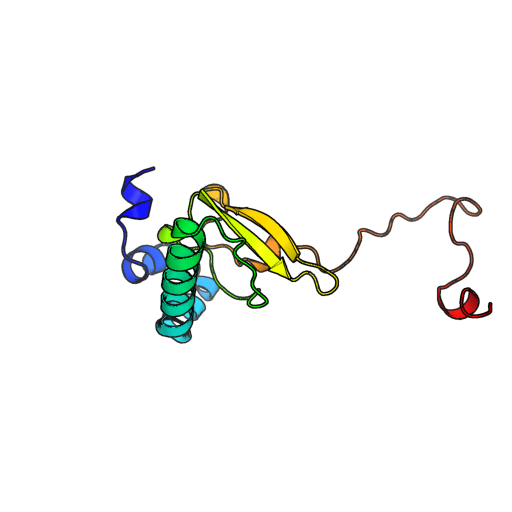
ATOM 655 C CA . ILE A 1 80 ? -9.244 -3.524 -4.126 1.00 93.81 80 ILE A CA 1
ATOM 656 C C . ILE A 1 80 ? -9.519 -4.329 -2.836 1.00 93.81 80 ILE A C 1
ATOM 658 O O . ILE A 1 80 ? -8.564 -4.719 -2.161 1.00 93.81 80 ILE A O 1
ATOM 662 N N . PRO A 1 81 ? -10.782 -4.621 -2.469 1.00 91.94 81 PRO A N 1
ATOM 663 C CA . PRO A 1 81 ? -11.117 -5.392 -1.263 1.00 91.94 81 PRO A CA 1
ATOM 664 C C . PRO A 1 81 ? -10.458 -6.765 -1.159 1.00 91.94 81 PRO A C 1
ATOM 666 O O . PRO A 1 81 ? -10.119 -7.201 -0.065 1.00 91.94 81 PRO A O 1
ATOM 669 N N . GLU A 1 82 ? -10.219 -7.425 -2.288 1.00 92.75 82 GLU A N 1
ATOM 670 C CA . GLU 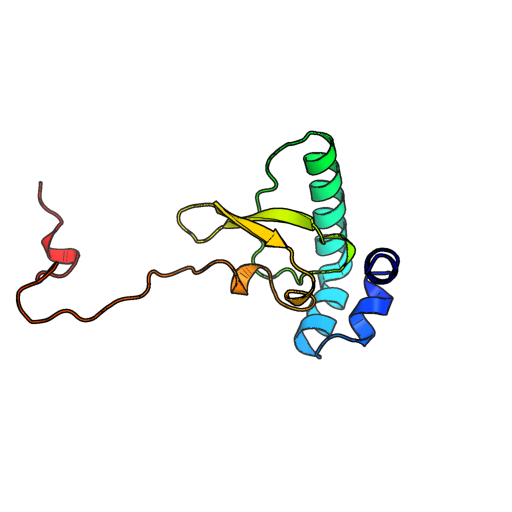A 1 82 ? -9.535 -8.722 -2.342 1.00 92.75 82 GLU A CA 1
ATOM 671 C C . GLU A 1 82 ? -8.083 -8.651 -1.839 1.00 92.75 82 GLU A C 1
ATOM 673 O O . GLU A 1 82 ? -7.496 -9.664 -1.481 1.00 92.75 82 GLU A O 1
ATOM 678 N N . MET A 1 83 ? -7.501 -7.449 -1.771 1.00 94.25 83 MET A N 1
ATOM 679 C CA . MET A 1 83 ? -6.142 -7.213 -1.280 1.00 94.25 83 MET A CA 1
ATOM 680 C C . MET A 1 83 ? -6.073 -7.051 0.248 1.00 94.25 83 MET A C 1
ATOM 682 O O . MET A 1 83 ? -4.986 -6.871 0.799 1.00 94.25 83 MET A O 1
ATOM 686 N N . LEU A 1 84 ? -7.207 -7.074 0.954 1.00 92.12 84 LEU A N 1
ATOM 687 C CA . LEU A 1 84 ? -7.242 -6.913 2.407 1.00 92.12 84 LEU A CA 1
ATOM 688 C C . LEU A 1 84 ? -6.458 -8.019 3.118 1.00 92.12 84 LEU A C 1
ATOM 690 O O . LEU A 1 84 ? -6.552 -9.194 2.783 1.00 92.12 84 LEU A O 1
ATOM 694 N N . GLY A 1 85 ? -5.672 -7.631 4.123 1.00 91.44 85 GLY A N 1
ATOM 695 C CA . GLY A 1 85 ? -4.827 -8.560 4.872 1.00 91.44 85 GLY A CA 1
ATOM 696 C C . GLY A 1 85 ? -3.514 -8.943 4.189 1.00 91.44 85 GLY A C 1
ATOM 697 O O . GLY A 1 85 ? -2.639 -9.480 4.858 1.00 91.44 85 GLY A O 1
ATOM 698 N N . HIS A 1 86 ? -3.309 -8.595 2.921 1.00 94.81 86 HIS A N 1
ATOM 699 C CA . HIS A 1 86 ? -2.022 -8.755 2.242 1.00 94.81 86 HIS A CA 1
ATOM 700 C C . HIS A 1 86 ? -1.075 -7.585 2.526 1.00 94.81 86 HIS A C 1
ATOM 702 O O . HIS A 1 86 ? -1.494 -6.512 2.975 1.00 94.81 86 HIS A O 1
ATOM 708 N N . ARG A 1 87 ? 0.226 -7.757 2.261 1.00 94.81 87 ARG A N 1
ATOM 709 C CA . ARG A 1 87 ? 1.206 -6.664 2.379 1.00 94.81 87 ARG A CA 1
ATOM 710 C C . ARG A 1 87 ? 1.299 -5.856 1.090 1.00 94.81 87 ARG A C 1
ATOM 712 O O . ARG A 1 87 ? 1.302 -6.411 -0.003 1.00 94.81 87 ARG A O 1
ATOM 719 N N . LEU A 1 88 ? 1.521 -4.543 1.206 1.00 94.50 88 LEU A N 1
ATOM 720 C CA . LEU A 1 88 ? 1.690 -3.646 0.048 1.00 94.50 88 LEU A CA 1
ATOM 721 C C . LEU A 1 88 ? 2.783 -4.110 -0.930 1.00 94.50 88 LEU A C 1
ATOM 723 O O . LEU A 1 88 ? 2.680 -3.906 -2.136 1.00 94.50 88 LEU A O 1
ATOM 727 N N . GLY A 1 89 ? 3.850 -4.722 -0.415 1.00 93.75 89 GLY A N 1
ATOM 728 C CA . GLY A 1 89 ? 4.961 -5.213 -1.220 1.00 93.75 89 GLY A CA 1
ATOM 729 C C . GLY A 1 89 ? 4.622 -6.397 -2.128 1.00 93.75 89 GLY A C 1
ATOM 730 O O . GLY A 1 89 ? 5.359 -6.621 -3.084 1.00 93.75 89 GLY A O 1
ATOM 731 N N . GLU A 1 90 ? 3.545 -7.137 -1.865 1.00 94.06 90 GLU A N 1
ATOM 732 C CA . GLU A 1 90 ? 3.131 -8.277 -2.700 1.00 94.06 90 GLU A CA 1
ATOM 733 C C . GLU A 1 90 ? 2.667 -7.819 -4.088 1.00 94.06 90 GLU A C 1
ATOM 735 O O . GLU A 1 90 ? 2.883 -8.514 -5.078 1.00 94.06 90 GLU A O 1
ATOM 740 N N . PHE A 1 91 ? 2.122 -6.605 -4.173 1.00 94.25 91 PHE A N 1
ATOM 741 C CA . PHE A 1 91 ? 1.537 -6.051 -5.393 1.00 94.25 91 PHE A CA 1
ATOM 742 C C . PHE A 1 91 ? 2.526 -5.263 -6.261 1.00 94.25 91 PHE A C 1
ATOM 744 O O . PHE A 1 91 ? 2.215 -4.949 -7.405 1.00 94.25 91 PHE A O 1
ATOM 751 N N . ALA A 1 92 ? 3.721 -4.955 -5.747 1.00 94.31 92 ALA A N 1
ATOM 752 C CA . ALA A 1 92 ? 4.760 -4.226 -6.477 1.00 94.31 92 ALA A CA 1
ATOM 753 C C . ALA A 1 92 ? 5.994 -5.111 -6.677 1.00 94.31 92 ALA A C 1
ATOM 755 O O . ALA A 1 92 ? 6.777 -5.318 -5.739 1.00 94.31 92 ALA A O 1
ATOM 756 N N . LEU A 1 93 ? 6.189 -5.619 -7.894 1.00 93.25 93 LEU A N 1
ATOM 757 C CA . LEU A 1 93 ? 7.272 -6.548 -8.217 1.00 93.25 93 LEU A CA 1
ATOM 758 C C . LEU A 1 93 ? 8.628 -5.829 -8.226 1.00 93.25 93 LEU A C 1
ATOM 760 O O . LEU A 1 93 ? 8.839 -4.863 -8.946 1.00 93.25 93 LEU A O 1
ATOM 764 N N . THR A 1 94 ? 9.599 -6.339 -7.467 1.00 93.06 94 THR A N 1
ATOM 765 C CA . THR A 1 94 ? 10.955 -5.751 -7.403 1.00 93.06 94 THR A CA 1
ATOM 766 C C . THR A 1 94 ? 11.859 -6.165 -8.562 1.00 93.06 94 THR A C 1
ATOM 768 O O . THR A 1 94 ? 12.899 -5.553 -8.808 1.00 93.06 94 THR A O 1
ATOM 771 N N . ARG A 1 95 ? 11.483 -7.226 -9.282 1.00 90.06 95 ARG A N 1
ATOM 772 C CA . ARG A 1 95 ? 12.248 -7.796 -10.391 1.00 90.06 95 ARG A CA 1
ATOM 773 C C . ARG A 1 95 ? 11.359 -7.987 -11.607 1.00 90.06 95 ARG A C 1
ATOM 775 O O . ARG A 1 95 ? 10.208 -8.398 -11.487 1.00 90.06 95 ARG A O 1
ATOM 782 N N . ALA A 1 96 ? 11.926 -7.746 -12.783 1.00 86.81 96 ALA A N 1
ATOM 783 C CA . ALA A 1 96 ? 11.268 -8.081 -14.035 1.00 86.81 96 ALA A CA 1
ATOM 784 C C . ALA A 1 96 ? 11.211 -9.607 -14.208 1.00 86.81 96 ALA A C 1
ATOM 786 O O . ALA A 1 96 ? 12.143 -10.323 -13.831 1.00 86.81 96 ALA A O 1
ATOM 787 N N . ARG A 1 97 ? 10.130 -10.106 -14.816 1.00 87.25 97 ARG A N 1
ATOM 788 C CA . ARG A 1 97 ? 10.040 -11.510 -15.223 1.00 87.25 97 ARG A CA 1
ATOM 789 C C . ARG A 1 97 ? 11.035 -11.762 -16.353 1.00 87.25 97 ARG A C 1
ATOM 791 O O . ARG A 1 97 ? 10.914 -11.180 -17.428 1.00 87.25 97 ARG A O 1
ATOM 798 N N . ILE A 1 98 ? 11.994 -12.648 -16.114 1.00 83.44 98 ILE A N 1
ATOM 799 C CA . ILE A 1 98 ? 12.940 -13.085 -17.140 1.00 83.44 98 ILE A CA 1
ATOM 800 C C . ILE A 1 98 ? 12.226 -14.125 -18.005 1.00 83.44 98 ILE A C 1
ATOM 802 O O . ILE A 1 98 ? 11.663 -15.089 -17.488 1.00 83.44 98 ILE A O 1
ATOM 806 N N . LYS A 1 99 ? 12.216 -13.909 -19.320 1.00 82.06 99 LYS A N 1
ATOM 807 C CA . LYS A 1 99 ? 11.805 -14.915 -20.301 1.00 82.06 99 LYS A CA 1
ATOM 808 C C . LYS A 1 99 ? 13.070 -15.437 -20.971 1.00 82.06 99 LYS A C 1
ATOM 810 O O . LYS A 1 99 ? 13.846 -14.638 -21.493 1.00 82.06 99 LYS A O 1
ATOM 815 N N . HIS A 1 100 ? 13.286 -16.748 -20.931 1.00 79.12 100 HIS A N 1
ATOM 816 C CA . HIS A 1 100 ? 14.332 -17.376 -21.732 1.00 79.12 100 HIS A CA 1
ATOM 817 C C . HIS A 1 100 ? 13.870 -17.362 -23.194 1.00 79.12 100 HIS A C 1
ATOM 819 O O . HIS A 1 100 ? 12.796 -17.874 -23.504 1.00 79.12 100 HIS A O 1
ATOM 825 N N . GLY A 1 101 ? 14.628 -16.688 -24.058 1.00 76.44 101 GLY A N 1
ATOM 826 C CA . GLY A 1 101 ? 14.410 -16.701 -25.505 1.00 76.44 101 GLY A CA 1
ATOM 827 C C . GLY A 1 101 ? 15.157 -17.857 -26.169 1.00 76.44 101 GLY A C 1
ATOM 828 O O . GLY A 1 101 ? 15.993 -18.508 -25.540 1.00 76.44 101 GLY A O 1
ATOM 829 N N . SER A 1 102 ? 14.886 -18.087 -27.451 1.00 74.06 102 SER A N 1
ATOM 830 C CA . SER A 1 102 ? 15.733 -18.931 -28.293 1.00 74.06 102 SER A CA 1
ATOM 831 C C . SER A 1 102 ? 17.130 -18.314 -28.431 1.00 74.06 102 SER A C 1
ATOM 833 O O . SER A 1 102 ? 17.301 -17.090 -28.373 1.00 74.06 102 SER A O 1
ATOM 835 N N . ALA A 1 103 ? 18.146 -19.164 -28.600 1.00 70.56 103 ALA A N 1
ATOM 836 C CA . ALA A 1 103 ? 19.512 -18.715 -28.837 1.00 70.56 103 ALA A CA 1
ATOM 837 C C . ALA A 1 103 ? 19.537 -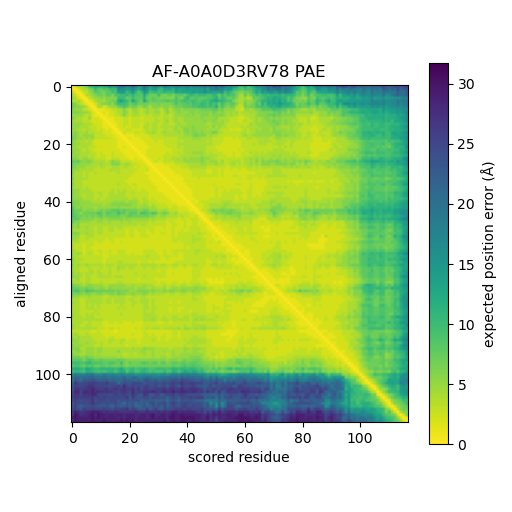17.760 -30.047 1.00 70.56 103 ALA A C 1
ATOM 839 O O . ALA A 1 103 ? 19.188 -18.153 -31.155 1.00 70.56 103 ALA A O 1
ATOM 840 N N . GLY A 1 104 ? 19.897 -16.492 -29.818 1.00 66.00 104 GLY A N 1
ATOM 841 C CA . GLY A 1 104 ? 19.987 -15.458 -30.858 1.00 66.00 104 GLY A CA 1
ATOM 842 C C . GLY A 1 104 ? 18.939 -14.340 -30.786 1.00 66.00 104 GLY A C 1
ATOM 843 O O . GLY A 1 104 ? 19.206 -13.256 -31.298 1.00 66.00 104 GLY A O 1
ATOM 844 N N . VAL A 1 105 ? 17.803 -14.525 -30.097 1.00 59.06 105 VAL A N 1
ATOM 845 C CA . VAL A 1 105 ? 16.773 -13.472 -29.966 1.00 59.06 105 VAL A CA 1
ATOM 846 C C . VAL A 1 105 ? 16.836 -12.838 -28.575 1.00 59.06 105 VAL A C 1
ATOM 848 O O . VAL A 1 105 ? 16.262 -13.335 -27.608 1.00 59.06 105 VAL A O 1
ATOM 851 N N . GLY A 1 106 ? 17.563 -11.721 -28.469 1.00 66.88 106 GLY A N 1
ATOM 852 C CA . GLY A 1 106 ? 17.685 -10.919 -27.247 1.00 66.88 106 GLY A CA 1
ATOM 853 C C . GLY A 1 106 ? 19.129 -10.572 -26.879 1.00 66.88 106 GLY A C 1
ATOM 854 O O . GLY A 1 106 ? 20.051 -10.679 -27.683 1.00 66.88 106 GLY A O 1
ATOM 855 N N . ALA A 1 107 ? 19.341 -10.125 -25.639 1.00 64.50 107 ALA A N 1
ATOM 856 C CA . ALA A 1 107 ? 20.676 -9.828 -25.125 1.00 64.50 107 ALA A CA 1
ATOM 857 C C . ALA A 1 107 ? 21.448 -11.133 -24.854 1.00 64.50 107 ALA A C 1
ATOM 859 O O . ALA A 1 107 ? 21.393 -11.675 -23.756 1.00 64.50 107 ALA A O 1
ATOM 860 N N . THR A 1 108 ? 22.176 -11.630 -25.855 1.00 63.03 108 THR A N 1
ATOM 861 C CA . THR A 1 108 ? 23.033 -12.828 -25.751 1.00 63.03 108 THR A CA 1
ATOM 862 C C . THR A 1 108 ? 24.254 -12.618 -24.853 1.00 63.03 108 THR A C 1
ATOM 864 O O . THR A 1 108 ? 24.835 -13.574 -24.348 1.00 63.03 108 THR A O 1
ATOM 867 N N . LYS A 1 109 ? 24.638 -11.360 -24.611 1.00 60.66 109 LYS A N 1
ATOM 868 C CA . LYS A 1 109 ? 25.740 -10.986 -23.722 1.00 60.66 109 LYS A CA 1
ATOM 869 C C . LYS A 1 109 ? 25.207 -10.513 -22.368 1.00 60.66 109 LYS A C 1
ATOM 871 O O . LYS A 1 109 ? 24.333 -9.645 -22.310 1.00 60.66 109 LYS A O 1
ATOM 876 N N . GLY A 1 110 ? 25.765 -11.059 -21.284 1.00 62.41 110 GLY A N 1
ATOM 877 C CA . GLY A 1 110 ? 25.469 -10.623 -19.916 1.00 62.41 110 GLY A CA 1
ATOM 878 C C . GLY A 1 110 ? 25.727 -9.124 -19.718 1.00 62.41 110 GLY A C 1
ATOM 879 O O . GLY A 1 110 ? 26.520 -8.520 -20.440 1.00 62.41 110 GLY A O 1
ATOM 880 N N . SER A 1 111 ? 25.077 -8.512 -18.724 1.00 63.31 111 SER A N 1
ATOM 881 C CA . SER A 1 111 ? 25.175 -7.067 -18.431 1.00 63.31 111 SER A CA 1
ATOM 882 C C . SER A 1 111 ? 26.617 -6.565 -18.279 1.00 63.31 111 SER A C 1
ATOM 884 O O . SER A 1 111 ? 26.909 -5.435 -18.664 1.00 63.31 111 SER A O 1
ATOM 886 N N . LYS A 1 112 ? 27.533 -7.431 -17.824 1.00 65.31 112 LYS A N 1
ATOM 887 C CA . LYS A 1 112 ? 28.979 -7.169 -17.735 1.00 65.31 112 LYS A CA 1
ATOM 888 C C . LYS A 1 112 ? 29.610 -6.765 -19.078 1.00 65.31 112 LYS A C 1
ATOM 890 O O . LYS A 1 112 ? 30.538 -5.971 -19.093 1.00 65.31 112 LYS A O 1
ATOM 895 N N . ALA A 1 113 ? 29.092 -7.261 -20.202 1.00 61.31 113 ALA A N 1
ATOM 896 C CA . ALA A 1 113 ? 29.615 -6.988 -21.542 1.00 61.31 113 ALA A CA 1
ATOM 897 C C . ALA A 1 113 ? 28.927 -5.809 -22.261 1.00 61.31 113 ALA A C 1
ATOM 899 O O . ALA A 1 113 ? 29.346 -5.445 -23.356 1.00 61.31 113 ALA A O 1
ATOM 900 N N . LYS A 1 114 ? 27.883 -5.206 -21.668 1.00 58.50 114 LYS A N 1
ATOM 901 C CA . LYS A 1 114 ? 27.237 -3.979 -22.178 1.00 58.50 114 LYS A CA 1
ATOM 902 C C . LYS A 1 114 ? 27.891 -2.688 -21.666 1.00 58.50 114 LYS A C 1
ATOM 904 O O . LYS A 1 114 ? 27.555 -1.612 -22.147 1.00 58.50 114 LYS A O 1
ATOM 909 N N . SER A 1 115 ? 28.816 -2.780 -20.711 1.00 49.78 115 SER A N 1
ATOM 910 C CA . SER A 1 115 ? 29.580 -1.641 -20.194 1.00 49.78 115 SER A CA 1
ATOM 911 C C . SER A 1 115 ? 30.841 -1.423 -21.039 1.00 49.78 115 SER A C 1
ATOM 913 O O . SER A 1 115 ? 31.912 -1.932 -20.724 1.00 49.78 115 SER A O 1
ATOM 915 N N . LYS A 1 116 ? 30.679 -0.716 -22.162 1.00 54.44 116 LYS A N 1
ATOM 916 C CA . LYS A 1 116 ? 31.708 0.120 -22.804 1.00 54.44 116 LYS A CA 1
ATOM 917 C C . LYS A 1 116 ? 31.056 0.914 -23.938 1.00 54.44 116 LYS A C 1
ATOM 919 O O . LYS A 1 116 ? 30.857 0.391 -25.034 1.00 54.44 116 LYS A O 1
ATOM 924 N N . LYS A 1 117 ? 30.708 2.162 -23.647 1.00 45.56 117 LYS A N 1
ATOM 925 C CA . LYS A 1 117 ? 30.677 3.257 -24.611 1.00 45.56 117 LYS A CA 1
ATOM 926 C C . LYS A 1 117 ? 30.995 4.541 -23.865 1.00 45.56 117 LYS A C 1
ATOM 928 O O . LYS A 1 117 ? 30.494 4.654 -22.724 1.00 45.56 117 LYS A O 1
#

Nearest PDB structures (foldseek):
  7zjx-assembly1_Sa  TM=7.626E-01  e=1.313E-09  Oryctolagus cuniculus
  4kzx-assembly1_P  TM=8.903E-01  e=3.181E-08  Oryctolagus cuniculus
  5fcj-assembly1_c5  TM=8.751E-01  e=2.439E-08  Saccharomyces cerevisiae S288C
  8ove-assembly1_AI  TM=8.063E-01  e=4.843E-07  Trypanosoma brucei brucei
  8g4s-assembly1_P  TM=8.445E-01  e=8.804E-07  Giardia duodenalis assemblage A

Sequence (117 aa):
MEELKTLSVREFAKYLKSGERRSVLQQFQELEDFINRSNKKQSKKKQIKTHKRHLVIVPQMLDMTIGVHSGKGFEPIQIIPEMLGHRLGEFALTRARIKHGSAGVGATKGSKAKSKK

Mean predicted aligned error: 7.29 Å

Foldseek 3Di:
DVVQLPDDLLRLLVVADPVLSVCCVVCVVVQVVLLVVQVVCVVVVHAAEDQQQAHFDGSNCAQGFYFYDLPPGTDTDHDDPVSHNPTNNVPRHNDDDDDDDPPPPDCNDDPVVVPDD

pLDDT: mean 86.56, std 11.68, range [45.56, 96.75]

Solvent-accessible surface area (backbone atoms only — not comparable to full-atom values): 7213 Å² total; per-residue (Å²): 115,72,71,50,51,72,52,50,74,72,64,53,36,72,78,37,56,71,70,49,25,50,48,52,67,74,42,39,68,63,50,52,54,48,48,56,54,41,53,61,27,52,78,68,74,41,88,38,73,42,80,71,38,80,47,63,40,51,55,80,51,57,79,38,61,38,18,34,51,31,87,86,53,63,49,77,42,72,39,53,80,90,50,55,61,37,42,54,39,78,80,37,70,69,66,82,86,84,75,89,60,63,95,86,63,70,84,88,61,58,75,81,74,67,75,80,131

Secondary structure (DSSP, 8-state):
-HHHHHS-HHHHGGGS-HHHHHHHHHTHHHHHHHHHHHHHHHHTT--EEE--TTPBP-GGGTT-EEEEE-SSSEEEEEPPGGGTTSBGGGSS-SSPPP-PPPTTSS--S-GGGS---